Protein AF-A0A6P0S5N2-F1 (afdb_monomer_lite)

Sequence (62 aa):
QQEAVKLGFRAMQYNLVVSTNTGAVRLWQKLGFEIVGTLPEAFLHPSLGFVDAYVMYKKLEM

pLDDT: mean 97.18, std 5.54, range [59.16, 98.88]

Radius of gyration: 13.21 Å; chains: 1; bounding box: 27×20×36 Å

Structure (mmCIF, N/CA/C/O backbone):
data_AF-A0A6P0S5N2-F1
#
_entry.id   AF-A0A6P0S5N2-F1
#
loop_
_atom_site.group_PDB
_atom_site.id
_atom_site.type_symbol
_atom_site.label_atom_id
_atom_site.label_alt_id
_atom_site.label_comp_id
_atom_site.label_asym_id
_atom_site.label_entity_id
_atom_site.label_seq_id
_atom_site.pdbx_PDB_ins_code
_atom_site.Cartn_x
_atom_site.Cartn_y
_atom_site.Cartn_z
_atom_site.occupancy
_atom_site.B_iso_or_equiv
_atom_site.auth_seq_id
_atom_site.auth_comp_id
_atom_site.auth_asym_id
_atom_site.auth_atom_id
_atom_site.pdbx_PDB_model_num
ATOM 1 N N . GLN A 1 1 ? -0.093 4.511 14.221 1.00 91.31 1 GLN A N 1
ATOM 2 C CA . GLN A 1 1 ? -1.568 4.398 14.283 1.00 91.31 1 GLN A CA 1
ATOM 3 C C . GLN A 1 1 ? -2.173 4.921 15.585 1.00 91.31 1 GLN A C 1
ATOM 5 O O . GLN A 1 1 ? -3.187 5.587 15.497 1.00 91.31 1 GLN A O 1
ATOM 10 N N . GLN A 1 2 ? -1.578 4.679 16.764 1.00 95.56 2 GLN A N 1
ATOM 11 C CA . GLN A 1 2 ? -2.146 5.123 18.052 1.00 95.56 2 GLN A CA 1
ATOM 12 C C . GLN A 1 2 ? -2.449 6.629 18.102 1.00 95.56 2 GLN A C 1
ATOM 14 O O . GLN A 1 2 ? -3.524 7.014 18.539 1.00 95.56 2 GLN A O 1
ATOM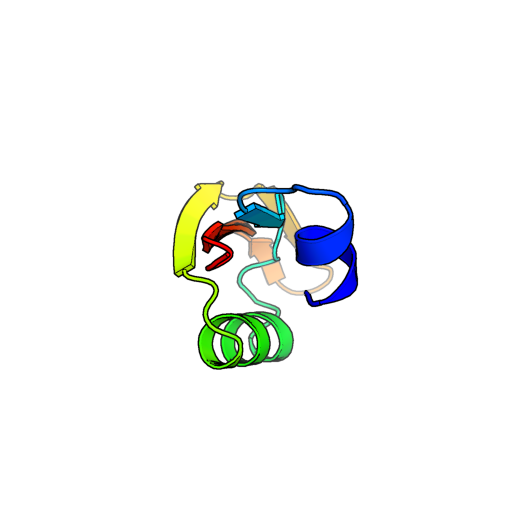 19 N N . GLU A 1 3 ? -1.544 7.472 17.601 1.00 97.38 3 GLU A N 1
ATOM 20 C CA . GLU A 1 3 ? -1.775 8.922 17.567 1.00 97.38 3 GLU A CA 1
ATOM 21 C C . GLU A 1 3 ? -2.934 9.316 16.643 1.00 97.38 3 GLU A C 1
ATOM 23 O O . GLU A 1 3 ? -3.767 10.136 17.003 1.00 97.38 3 GLU A O 1
ATOM 28 N N . ALA A 1 4 ? -3.052 8.663 15.484 1.00 97.00 4 ALA A N 1
ATOM 29 C CA . ALA A 1 4 ? -4.178 8.885 14.583 1.00 97.00 4 ALA A CA 1
ATOM 30 C C . ALA A 1 4 ? -5.517 8.519 15.255 1.00 97.00 4 ALA A C 1
ATOM 32 O O . ALA A 1 4 ? -6.486 9.261 15.134 1.00 97.00 4 ALA A O 1
ATOM 33 N N . VAL A 1 5 ? -5.556 7.428 16.030 1.00 96.81 5 VAL A N 1
ATOM 34 C CA . VAL A 1 5 ? -6.742 7.061 16.822 1.00 96.81 5 VAL A CA 1
ATOM 35 C C . VAL A 1 5 ? -7.046 8.126 17.882 1.00 96.81 5 VAL A C 1
ATOM 37 O O . VAL A 1 5 ? -8.182 8.583 17.965 1.00 96.81 5 VAL A O 1
ATOM 40 N N . LYS A 1 6 ? -6.039 8.589 18.640 1.00 97.31 6 LYS A N 1
ATOM 41 C CA . LYS A 1 6 ? -6.208 9.649 19.657 1.00 97.31 6 LYS A CA 1
ATOM 42 C C . LYS A 1 6 ? -6.748 10.957 19.076 1.00 97.31 6 LYS A C 1
ATOM 44 O O . LYS A 1 6 ? -7.539 11.629 19.726 1.00 97.31 6 LYS A O 1
ATOM 49 N N . LEU A 1 7 ? -6.342 11.300 17.855 1.00 97.56 7 LEU A N 1
ATOM 50 C CA . LEU A 1 7 ? -6.808 12.485 17.131 1.00 97.56 7 LEU A CA 1
ATOM 51 C C . LEU A 1 7 ? -8.181 12.291 16.454 1.00 97.56 7 LEU A C 1
ATOM 53 O O . LEU A 1 7 ? -8.662 13.196 15.779 1.00 97.56 7 LEU A O 1
ATOM 57 N N . GLY A 1 8 ? -8.825 11.131 16.616 1.00 97.12 8 GLY A N 1
ATOM 58 C CA . GLY A 1 8 ? -10.161 10.858 16.080 1.00 97.12 8 GLY A CA 1
ATOM 59 C C . GLY A 1 8 ? -10.196 10.478 14.596 1.00 97.12 8 GLY A C 1
ATOM 60 O O . GLY A 1 8 ? -11.275 10.458 13.997 1.00 97.12 8 GLY A O 1
ATOM 61 N N . PHE A 1 9 ? -9.053 10.153 13.980 1.00 97.75 9 PHE A N 1
ATOM 62 C CA . PHE A 1 9 ? -9.037 9.640 12.609 1.00 97.75 9 PHE A CA 1
ATOM 63 C C . PHE A 1 9 ? -9.676 8.251 12.544 1.00 97.75 9 PHE A C 1
ATOM 65 O O . PHE A 1 9 ? -9.399 7.373 13.357 1.00 97.75 9 PHE A O 1
ATOM 72 N N . ARG A 1 10 ? -10.501 8.032 11.515 1.00 97.25 10 ARG A N 1
ATOM 73 C CA . ARG A 1 10 ? -11.207 6.756 11.292 1.00 97.25 10 ARG A CA 1
ATOM 74 C C . ARG A 1 10 ? -10.426 5.761 10.432 1.00 97.25 10 ARG A C 1
ATOM 76 O O . ARG A 1 10 ? -10.765 4.581 10.382 1.00 97.25 10 ARG A O 1
ATOM 83 N N . ALA A 1 11 ? -9.408 6.237 9.722 1.00 98.06 11 ALA A N 1
ATOM 84 C CA . ALA A 1 11 ? -8.619 5.444 8.794 1.00 98.06 11 ALA A CA 1
ATOM 85 C C . ALA A 1 11 ? -7.278 6.117 8.479 1.00 98.06 11 ALA A C 1
ATOM 87 O O . ALA A 1 11 ? -7.080 7.299 8.766 1.00 98.06 11 ALA A O 1
ATOM 88 N N . MET A 1 12 ? -6.379 5.365 7.847 1.00 98.38 12 MET A N 1
ATOM 89 C CA . MET A 1 12 ? -5.163 5.872 7.211 1.00 98.38 12 MET A CA 1
ATOM 90 C C . MET A 1 12 ? -5.134 5.435 5.747 1.00 98.38 12 MET A C 1
ATOM 92 O O . MET A 1 12 ? -5.556 4.323 5.424 1.00 98.38 12 MET A O 1
ATOM 96 N N . GLN A 1 13 ? -4.592 6.290 4.881 1.00 98.69 13 GLN A N 1
ATOM 97 C CA . GLN A 1 13 ? -4.408 5.996 3.465 1.00 98.69 13 GLN A CA 1
ATOM 98 C C . GLN A 1 13 ? -2.998 6.372 3.017 1.00 98.69 13 GLN A C 1
ATOM 100 O O . GLN A 1 13 ? -2.500 7.456 3.323 1.00 98.69 13 GLN A O 1
ATOM 105 N N . TYR A 1 14 ? -2.380 5.483 2.251 1.00 98.50 14 TYR A N 1
ATOM 106 C CA . TYR A 1 14 ? -1.219 5.789 1.434 1.00 98.50 14 TYR A CA 1
ATOM 107 C C . TYR A 1 14 ? -1.680 5.932 -0.010 1.00 98.50 14 TYR A C 1
ATOM 109 O O . TYR A 1 14 ? -2.186 4.984 -0.602 1.00 98.50 14 TYR A O 1
ATOM 117 N N . ASN A 1 15 ? -1.518 7.132 -0.561 1.00 98.50 15 ASN A N 1
ATOM 118 C CA . ASN A 1 15 ? -1.993 7.461 -1.907 1.00 98.50 15 ASN A CA 1
ATOM 119 C C . ASN A 1 15 ? -1.122 6.851 -3.010 1.00 98.50 15 ASN A C 1
ATOM 121 O O . ASN A 1 15 ? -1.592 6.668 -4.126 1.00 98.50 15 ASN A O 1
ATOM 125 N N . LEU A 1 16 ? 0.154 6.594 -2.711 1.00 98.50 16 LEU A N 1
ATOM 126 C CA . LEU A 1 16 ? 1.126 6.131 -3.691 1.00 98.50 16 LEU A CA 1
ATOM 127 C C . LEU A 1 16 ? 2.160 5.235 -3.008 1.00 98.50 16 LEU A C 1
ATOM 129 O O . LEU A 1 16 ? 3.098 5.708 -2.367 1.00 98.50 16 LEU A O 1
ATOM 133 N N . VAL A 1 17 ? 1.980 3.927 -3.152 1.00 98.69 17 VAL A N 1
ATOM 134 C CA . VAL A 1 17 ? 2.972 2.912 -2.786 1.00 98.69 17 VAL A CA 1
ATOM 135 C C . VAL A 1 17 ? 3.458 2.256 -4.071 1.00 98.69 17 VAL A C 1
ATOM 137 O O . VAL A 1 17 ? 2.713 1.511 -4.695 1.00 98.69 17 VAL A O 1
ATOM 140 N N . VAL A 1 18 ? 4.692 2.544 -4.488 1.00 98.69 18 VAL A N 1
ATOM 141 C CA . VAL A 1 18 ? 5.264 1.995 -5.732 1.00 98.69 18 VAL A CA 1
ATOM 142 C C . VAL A 1 18 ? 5.206 0.465 -5.701 1.00 98.69 18 VAL A C 1
ATOM 144 O O . VAL A 1 18 ? 5.710 -0.153 -4.761 1.00 98.69 18 VAL A O 1
ATOM 147 N N . SER A 1 19 ? 4.608 -0.143 -6.728 1.00 98.69 19 SER A N 1
ATOM 148 C CA . SER A 1 19 ? 4.317 -1.586 -6.788 1.00 98.69 19 SER A CA 1
ATOM 149 C C . SER A 1 19 ? 5.563 -2.464 -6.651 1.00 98.69 19 SER A C 1
ATOM 151 O O . SER A 1 19 ? 5.516 -3.534 -6.043 1.00 98.69 19 SER A O 1
ATOM 153 N N . THR A 1 20 ? 6.702 -1.979 -7.149 1.00 98.69 20 THR A N 1
ATOM 154 C CA . THR A 1 20 ? 7.996 -2.669 -7.102 1.00 98.69 20 THR A CA 1
ATOM 155 C C . THR A 1 20 ? 8.730 -2.504 -5.771 1.00 98.69 20 THR A C 1
ATOM 157 O O . THR A 1 20 ? 9.680 -3.243 -5.502 1.00 98.69 20 THR A O 1
ATOM 160 N N . ASN A 1 21 ? 8.269 -1.625 -4.872 1.00 98.44 21 ASN A N 1
ATOM 161 C CA . ASN A 1 21 ? 8.769 -1.550 -3.499 1.00 98.44 21 ASN A CA 1
ATOM 162 C C . ASN A 1 21 ? 8.156 -2.672 -2.644 1.00 98.44 21 ASN A C 1
ATOM 164 O O . ASN A 1 21 ? 7.392 -2.448 -1.703 1.00 98.44 21 ASN A O 1
ATOM 168 N N . THR A 1 22 ? 8.502 -3.914 -2.984 1.00 98.19 22 THR A N 1
ATOM 169 C CA . THR A 1 22 ? 7.912 -5.112 -2.371 1.00 98.19 22 THR A CA 1
ATOM 170 C C . THR A 1 22 ? 8.153 -5.190 -0.860 1.00 98.19 22 THR A C 1
ATOM 172 O O . THR A 1 22 ? 7.358 -5.796 -0.144 1.00 98.19 22 THR A O 1
ATOM 175 N N . GLY A 1 23 ? 9.216 -4.552 -0.354 1.00 98.69 23 GLY A N 1
ATOM 176 C CA . GLY A 1 23 ? 9.478 -4.41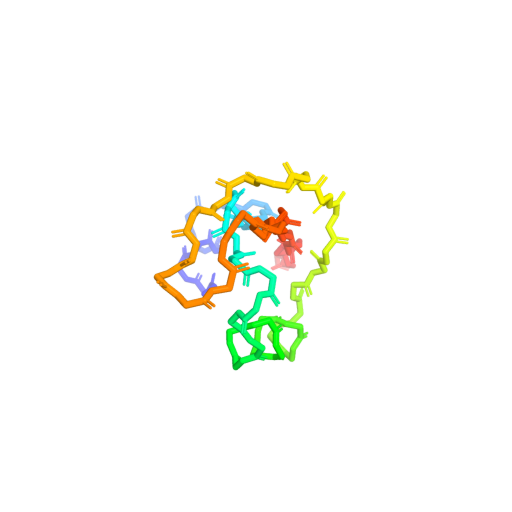9 1.079 1.00 98.69 23 GLY A CA 1
ATOM 177 C C . GLY A 1 23 ? 8.407 -3.591 1.787 1.00 98.69 23 GLY A C 1
ATOM 178 O O . GLY A 1 23 ? 7.825 -4.061 2.765 1.00 98.69 23 GLY A O 1
ATOM 179 N N . ALA A 1 24 ? 8.100 -2.402 1.260 1.00 98.44 24 ALA A N 1
ATOM 180 C CA . ALA A 1 24 ? 7.039 -1.551 1.790 1.00 98.44 24 ALA A CA 1
ATOM 181 C C . ALA A 1 24 ? 5.661 -2.210 1.650 1.00 98.44 24 ALA A C 1
ATOM 183 O O . ALA A 1 24 ? 4.916 -2.259 2.624 1.00 98.44 24 ALA A O 1
ATOM 184 N N . VAL A 1 25 ? 5.348 -2.791 0.484 1.00 98.69 25 VAL A N 1
ATOM 185 C CA . VAL A 1 25 ? 4.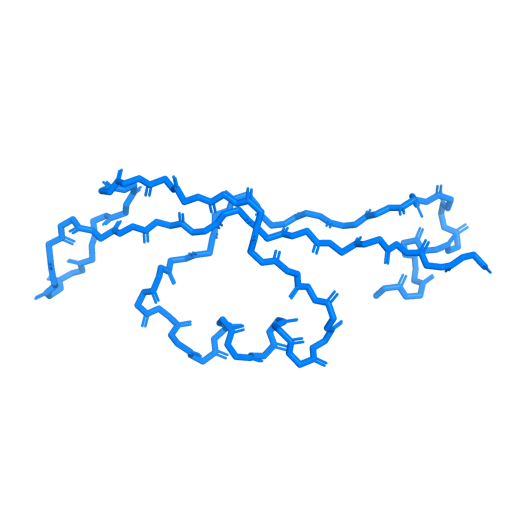056 -3.462 0.243 1.00 98.69 25 VAL A CA 1
ATOM 186 C C . VAL A 1 25 ? 3.808 -4.570 1.273 1.00 98.69 25 VAL A C 1
ATOM 188 O O . VAL A 1 25 ? 2.777 -4.559 1.947 1.00 98.69 25 VAL A O 1
ATOM 191 N N . ARG A 1 26 ? 4.778 -5.477 1.472 1.00 98.62 26 ARG A N 1
ATOM 192 C CA . ARG A 1 26 ? 4.664 -6.555 2.471 1.00 98.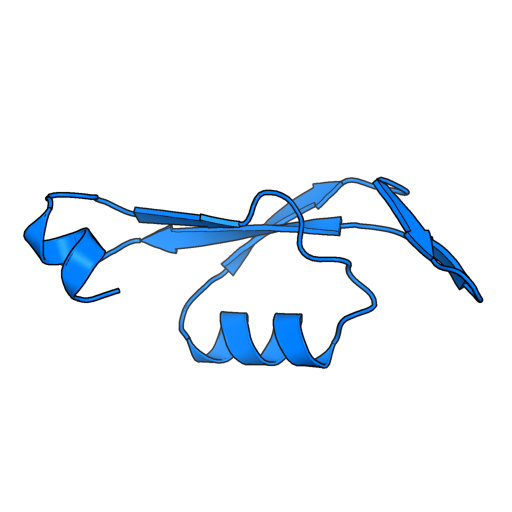62 26 ARG A CA 1
ATOM 193 C C . ARG A 1 26 ? 4.551 -6.018 3.895 1.00 98.62 26 ARG A C 1
ATOM 195 O O . ARG A 1 26 ? 3.777 -6.551 4.689 1.00 98.62 26 ARG A O 1
ATOM 202 N N . LEU A 1 27 ? 5.323 -4.984 4.234 1.00 98.62 27 LEU A N 1
ATOM 203 C C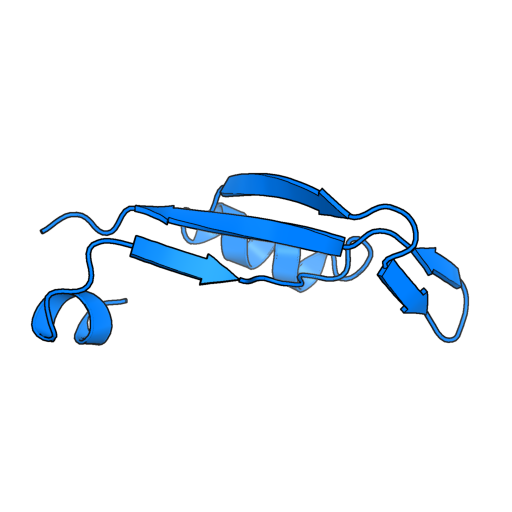A . LEU A 1 27 ? 5.268 -4.361 5.555 1.00 98.62 27 LEU A CA 1
ATOM 204 C C . LEU A 1 27 ? 3.876 -3.784 5.831 1.00 98.62 27 LEU A C 1
ATOM 206 O O . LEU A 1 27 ? 3.304 -4.058 6.883 1.00 98.62 27 LEU A O 1
ATOM 210 N N . TRP A 1 28 ? 3.312 -3.027 4.892 1.00 98.50 28 TRP A N 1
ATOM 211 C CA . TRP A 1 28 ? 2.004 -2.398 5.066 1.00 98.50 28 TRP A CA 1
ATOM 212 C C . TRP A 1 28 ? 0.876 -3.418 5.147 1.00 98.50 28 TRP A C 1
ATOM 214 O O . TRP A 1 28 ? 0.044 -3.308 6.047 1.00 98.50 28 TRP A O 1
ATOM 224 N N . GLN A 1 29 ? 0.906 -4.462 4.317 1.00 98.44 29 GLN A N 1
ATOM 225 C CA . GLN A 1 29 ? -0.026 -5.588 4.433 1.00 98.44 29 GLN A CA 1
ATOM 226 C C . GLN A 1 29 ? 0.053 -6.253 5.811 1.00 98.44 29 GLN A C 1
ATOM 228 O O . GLN A 1 29 ? -0.970 -6.445 6.466 1.00 98.44 29 GLN A O 1
ATOM 233 N N . LYS A 1 30 ? 1.265 -6.512 6.321 1.00 98.25 30 LYS A N 1
ATOM 234 C CA . LYS A 1 30 ? 1.463 -7.058 7.675 1.00 98.25 30 LYS A CA 1
ATOM 235 C C . LYS A 1 30 ? 0.946 -6.123 8.773 1.00 98.25 30 LYS A C 1
ATOM 237 O O . LYS A 1 30 ? 0.489 -6.590 9.811 1.00 98.25 30 LYS A O 1
ATOM 242 N N . LEU A 1 31 ? 1.015 -4.812 8.558 1.00 97.44 31 LEU A N 1
ATOM 243 C CA . LEU A 1 31 ? 0.461 -3.808 9.466 1.00 97.44 31 LEU A CA 1
ATOM 244 C C . LEU A 1 31 ? -1.048 -3.588 9.277 1.00 97.44 31 LEU A C 1
ATOM 246 O O . LEU A 1 31 ? -1.599 -2.700 9.927 1.00 97.44 31 LEU A O 1
ATOM 250 N N . GLY A 1 32 ? -1.729 -4.383 8.450 1.00 97.62 32 GLY A N 1
ATOM 251 C CA . GLY A 1 32 ? -3.181 -4.349 8.270 1.00 97.62 32 GLY A CA 1
ATOM 252 C C . GLY A 1 32 ? -3.675 -3.290 7.285 1.00 97.62 32 GLY A C 1
ATOM 253 O O . GLY A 1 32 ? -4.808 -2.840 7.417 1.00 97.62 32 GLY A O 1
ATOM 254 N N . PHE A 1 33 ? -2.829 -2.843 6.355 1.00 98.56 33 PHE A N 1
ATOM 255 C CA . PHE A 1 33 ? -3.279 -2.092 5.184 1.00 98.56 33 PHE A CA 1
ATOM 256 C C . PHE A 1 33 ? -3.646 -3.042 4.046 1.00 98.56 33 PHE A C 1
ATOM 258 O O . PHE A 1 33 ? -2.945 -4.014 3.777 1.00 98.56 33 PHE A O 1
ATOM 265 N N . GLU A 1 34 ? -4.690 -2.696 3.313 1.00 98.56 34 GLU A N 1
ATOM 266 C CA . GLU A 1 34 ? -5.146 -3.401 2.121 1.00 98.56 34 GLU A CA 1
ATOM 267 C C . GLU A 1 34 ? -4.866 -2.554 0.882 1.00 98.56 34 GLU A C 1
ATOM 269 O O . GLU A 1 34 ? -4.913 -1.325 0.942 1.00 98.56 34 GLU A O 1
ATOM 274 N N . ILE A 1 35 ? -4.570 -3.197 -0.248 1.00 98.75 35 ILE A N 1
ATOM 275 C CA . ILE A 1 35 ? -4.525 -2.512 -1.544 1.00 98.75 35 ILE A CA 1
ATOM 276 C C . ILE A 1 35 ? -5.974 -2.313 -1.987 1.00 98.75 35 ILE A C 1
ATOM 278 O O . ILE A 1 35 ? -6.682 -3.288 -2.218 1.00 98.75 35 ILE A O 1
ATOM 282 N N . VAL A 1 36 ? -6.405 -1.059 -2.097 1.00 98.75 36 VAL A N 1
ATOM 283 C CA . VAL A 1 36 ? -7.779 -0.694 -2.496 1.00 98.75 36 VAL A CA 1
ATOM 284 C C . VAL A 1 36 ? -7.852 -0.116 -3.906 1.00 98.75 36 VAL A C 1
ATOM 286 O O . VAL A 1 36 ? -8.939 0.101 -4.433 1.00 98.75 36 VAL A O 1
ATOM 289 N N . GLY A 1 37 ? -6.702 0.121 -4.535 1.00 98.69 37 GLY A N 1
ATOM 290 C CA . GLY A 1 37 ? -6.624 0.553 -5.920 1.00 98.69 37 GLY A CA 1
ATOM 291 C C . GLY A 1 37 ? -5.216 0.428 -6.483 1.00 98.69 37 GLY A C 1
ATOM 292 O O . GLY A 1 37 ? -4.232 0.455 -5.740 1.00 98.69 37 GLY A O 1
ATOM 293 N N . THR A 1 38 ? -5.146 0.337 -7.806 1.00 98.81 38 THR A N 1
ATOM 294 C CA . THR A 1 38 ? -3.902 0.325 -8.578 1.00 98.81 38 THR A CA 1
ATOM 295 C C . THR A 1 38 ? -3.954 1.460 -9.587 1.00 98.81 38 THR A C 1
ATOM 297 O O . THR A 1 38 ? -4.916 1.583 -10.343 1.00 98.81 38 THR A O 1
ATOM 300 N N . LEU A 1 39 ? -2.926 2.297 -9.578 1.00 98.69 39 LEU A N 1
ATOM 301 C CA . LEU A 1 39 ? -2.694 3.351 -10.550 1.00 98.69 39 LEU A CA 1
ATOM 302 C C . LEU A 1 39 ? -1.681 2.816 -11.569 1.00 98.69 39 LEU A C 1
ATOM 304 O O . LEU A 1 39 ? -0.511 2.657 -11.198 1.00 98.69 39 LEU A O 1
ATOM 308 N N . PRO A 1 40 ? -2.107 2.493 -12.804 1.00 98.69 40 PRO A N 1
ATOM 309 C CA . PRO A 1 40 ? -1.205 1.944 -13.805 1.00 98.69 40 PRO A CA 1
ATOM 310 C C . PRO A 1 40 ? -0.156 2.982 -14.210 1.00 98.69 40 PRO A C 1
ATOM 312 O O . PRO A 1 40 ? -0.480 4.163 -14.335 1.00 98.69 40 PRO A O 1
ATOM 315 N N . GLU A 1 41 ? 1.093 2.543 -14.391 1.00 98.44 41 GLU A N 1
ATOM 316 C CA . GLU A 1 41 ? 2.202 3.372 -14.914 1.00 98.44 41 GLU A CA 1
ATOM 317 C C . GLU A 1 41 ? 2.467 4.683 -14.132 1.00 98.44 41 GLU A C 1
ATOM 319 O O . GLU A 1 41 ? 3.052 5.638 -14.643 1.00 98.44 41 GLU A O 1
ATOM 324 N N . ALA A 1 42 ? 2.063 4.745 -12.861 1.00 98.31 42 ALA A N 1
ATOM 325 C CA . ALA A 1 42 ? 2.057 5.973 -12.064 1.00 98.31 42 ALA A CA 1
ATOM 326 C C . ALA A 1 42 ? 3.437 6.432 -11.559 1.00 98.31 42 ALA A C 1
ATOM 328 O O . ALA A 1 42 ? 3.559 7.533 -11.015 1.00 98.31 42 ALA A O 1
ATOM 329 N N . PHE A 1 43 ? 4.476 5.603 -11.686 1.00 98.50 43 PHE A N 1
ATOM 330 C CA . PHE A 1 43 ? 5.815 5.917 -11.195 1.00 98.50 43 PHE A CA 1
ATOM 331 C C . PHE A 1 43 ? 6.902 5.520 -12.197 1.00 98.50 43 PHE A C 1
ATOM 333 O O . PHE A 1 43 ? 6.961 4.374 -12.631 1.00 98.50 43 PHE A O 1
ATOM 340 N N . LEU A 1 44 ? 7.812 6.446 -12.520 1.00 98.50 44 LEU A N 1
ATOM 341 C CA . LEU A 1 44 ? 8.974 6.169 -13.368 1.00 98.50 44 LEU A CA 1
ATOM 342 C C . LEU A 1 44 ? 10.125 5.604 -12.521 1.00 98.50 44 LEU A C 1
ATOM 344 O O . LEU A 1 44 ? 10.871 6.343 -11.877 1.00 98.50 44 LEU A O 1
ATOM 348 N N . HIS A 1 45 ? 10.270 4.280 -12.516 1.00 98.25 45 HIS A N 1
ATOM 349 C CA . HIS A 1 45 ? 11.344 3.589 -11.814 1.00 98.25 45 HIS A CA 1
ATOM 350 C C . HIS A 1 45 ? 12.677 3.708 -12.578 1.00 98.25 45 HIS A C 1
ATOM 352 O O . HIS A 1 45 ? 12.709 3.404 -13.773 1.00 98.25 45 HIS A O 1
ATOM 358 N N . PRO A 1 46 ? 13.806 4.032 -11.910 1.00 97.31 46 PRO A N 1
ATOM 359 C CA . PRO A 1 46 ? 15.088 4.293 -12.578 1.00 97.31 46 PRO A CA 1
ATOM 360 C C . PRO A 1 46 ? 15.599 3.175 -13.497 1.00 97.31 46 PRO A C 1
ATOM 362 O O . PRO A 1 46 ? 16.283 3.452 -14.474 1.00 97.31 46 PRO A O 1
ATOM 365 N N . SER A 1 47 ? 15.280 1.915 -13.185 1.00 98.12 47 SER A N 1
ATOM 366 C CA . SER A 1 47 ? 15.713 0.741 -13.960 1.00 98.12 47 SER A CA 1
ATOM 367 C C . SER A 1 47 ? 14.583 -0.089 -14.573 1.00 98.12 47 SER A C 1
ATOM 369 O O . SER A 1 47 ? 14.867 -0.988 -15.357 1.00 98.12 47 SER A O 1
ATOM 371 N N . LEU A 1 48 ? 13.322 0.167 -14.207 1.00 98.25 48 LEU A N 1
ATOM 372 C CA . LEU A 1 48 ? 12.184 -0.679 -14.610 1.00 98.25 48 LEU A CA 1
ATOM 373 C C . LEU A 1 48 ? 11.193 0.059 -15.520 1.00 98.25 48 LEU A C 1
ATOM 375 O O . LEU A 1 48 ? 10.216 -0.540 -15.952 1.00 98.25 48 LEU A O 1
ATOM 379 N N . GLY A 1 49 ? 11.445 1.335 -15.831 1.00 98.50 49 GLY A N 1
ATOM 380 C CA . GLY A 1 49 ? 10.514 2.155 -16.603 1.00 98.50 49 GLY A CA 1
ATOM 381 C C . GLY A 1 49 ? 9.278 2.525 -15.786 1.00 98.50 49 GLY A C 1
ATOM 382 O O . GLY A 1 49 ? 9.348 2.635 -14.561 1.00 98.50 49 GLY A O 1
ATOM 383 N N . PHE A 1 50 ? 8.153 2.758 -16.459 1.00 98.69 50 PHE A N 1
ATOM 384 C CA . PHE A 1 50 ? 6.894 3.043 -15.778 1.00 98.69 50 PHE A CA 1
ATOM 385 C C . PHE A 1 50 ? 6.363 1.795 -15.077 1.00 98.69 50 PHE A C 1
ATOM 387 O O . PHE A 1 50 ? 6.246 0.729 -15.675 1.00 98.69 50 PHE A O 1
ATOM 394 N N . VAL A 1 51 ? 6.053 1.940 -13.794 1.00 98.81 51 VAL A N 1
ATOM 395 C CA . VAL A 1 51 ? 5.499 0.886 -12.948 1.00 98.81 51 VAL A CA 1
ATOM 396 C C . VAL A 1 51 ? 4.271 1.401 -12.217 1.00 98.81 51 VAL A C 1
ATOM 398 O O . VAL A 1 51 ? 4.109 2.604 -11.997 1.00 98.81 51 VAL A O 1
ATOM 401 N N . ASP A 1 52 ? 3.423 0.472 -11.797 1.00 98.88 52 ASP A N 1
ATOM 402 C CA . ASP A 1 52 ? 2.194 0.799 -11.089 1.00 98.88 52 ASP A CA 1
ATOM 403 C C . ASP A 1 52 ? 2.477 1.356 -9.690 1.00 98.88 52 ASP A C 1
ATOM 405 O O . ASP A 1 52 ? 3.526 1.098 -9.083 1.00 98.88 52 ASP A O 1
ATOM 409 N N . ALA A 1 53 ? 1.493 2.047 -9.127 1.00 98.81 53 ALA A N 1
ATOM 410 C CA . ALA A 1 53 ? 1.450 2.371 -7.709 1.00 98.81 53 ALA A CA 1
ATOM 411 C C . ALA A 1 53 ? 0.133 1.908 -7.086 1.00 98.81 53 ALA A C 1
ATOM 413 O O . ALA A 1 53 ? -0.919 1.944 -7.714 1.00 98.81 53 ALA A O 1
ATOM 414 N N . TYR A 1 54 ? 0.179 1.500 -5.826 1.00 98.88 54 TYR A N 1
ATOM 415 C CA . TYR A 1 54 ? -0.998 1.113 -5.066 1.00 98.88 54 TYR A CA 1
ATOM 416 C C . TYR A 1 54 ? -1.503 2.271 -4.212 1.00 98.88 54 TYR A C 1
ATOM 418 O O . TYR A 1 54 ? -0.718 2.953 -3.546 1.00 98.88 54 TYR A O 1
ATOM 426 N N . VAL A 1 55 ? -2.825 2.427 -4.170 1.00 98.81 55 VAL A N 1
ATOM 427 C CA . VAL A 1 55 ? -3.508 3.103 -3.067 1.00 98.81 55 VAL A CA 1
ATOM 428 C C . VAL A 1 55 ? -3.742 2.053 -1.991 1.00 98.81 55 VAL A C 1
ATOM 430 O O . VAL A 1 55 ? -4.376 1.026 -2.247 1.00 98.81 55 VAL A O 1
ATOM 433 N N . MET A 1 56 ? -3.220 2.291 -0.792 1.00 98.81 56 MET A N 1
ATOM 434 C CA . MET A 1 56 ? -3.384 1.380 0.338 1.00 98.81 56 MET A CA 1
ATOM 435 C C . MET A 1 56 ? -4.187 2.035 1.453 1.00 98.81 56 MET A C 1
ATOM 437 O O . MET A 1 56 ? -3.955 3.195 1.787 1.00 98.81 56 MET A O 1
ATOM 441 N N . TYR A 1 57 ? -5.100 1.288 2.062 1.00 98.69 57 TYR A N 1
ATOM 442 C CA . TYR A 1 57 ? -6.038 1.782 3.065 1.00 98.69 57 TYR A CA 1
ATOM 443 C C . TYR A 1 57 ? -6.037 0.890 4.301 1.00 98.69 57 TYR A C 1
ATOM 445 O O . TYR A 1 57 ? -5.935 -0.329 4.203 1.00 98.69 57 TYR A O 1
ATOM 453 N N . LYS A 1 58 ? -6.188 1.502 5.474 1.00 98.19 58 LYS A N 1
ATOM 454 C CA . LYS A 1 58 ? -6.416 0.802 6.734 1.00 98.19 58 LYS A CA 1
ATOM 455 C C . LYS A 1 58 ? -7.509 1.501 7.527 1.00 98.19 58 LYS A C 1
ATOM 457 O O . LYS A 1 58 ? -7.353 2.667 7.890 1.00 98.19 58 LYS A O 1
ATOM 462 N N . LYS A 1 59 ? -8.564 0.767 7.881 1.00 97.94 59 LYS A N 1
ATOM 463 C CA . LYS A 1 59 ? -9.526 1.213 8.895 1.00 97.94 59 LYS A CA 1
ATOM 464 C C . LYS A 1 59 ? -8.845 1.216 10.267 1.00 97.94 59 LYS A C 1
ATOM 466 O O . LYS A 1 59 ? -8.144 0.267 10.616 1.00 97.94 59 LYS A O 1
ATOM 471 N N . LEU A 1 60 ? -9.031 2.285 11.034 1.00 96.19 60 LEU A N 1
ATOM 472 C CA . LEU A 1 60 ? -8.591 2.344 12.423 1.00 96.19 60 LEU A CA 1
ATOM 473 C C . LEU A 1 60 ? -9.758 1.909 13.309 1.00 96.19 60 LEU A C 1
ATOM 475 O O . LEU A 1 60 ? -10.846 2.479 13.228 1.00 96.19 60 LEU A O 1
ATOM 479 N N . GLU A 1 61 ? -9.544 0.868 14.105 1.00 79.00 61 GLU A N 1
ATOM 480 C CA . GLU A 1 61 ? -10.471 0.502 15.174 1.00 79.00 61 GLU A CA 1
ATOM 481 C C . GLU A 1 61 ? -10.337 1.531 16.302 1.00 79.00 61 GLU A C 1
ATOM 483 O O . GLU A 1 61 ? -9.222 1.958 16.622 1.00 79.00 61 GLU A O 1
ATOM 488 N N . MET A 1 62 ? -11.485 1.978 16.818 1.00 59.16 62 MET A N 1
ATOM 489 C CA . MET A 1 62 ? -11.586 2.909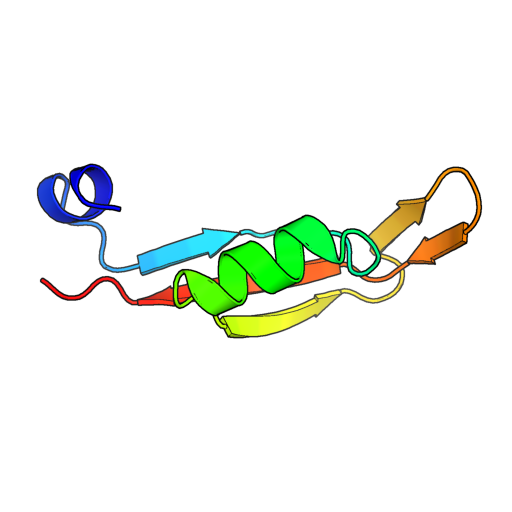 17.943 1.00 59.16 62 MET A CA 1
ATOM 490 C C . MET A 1 62 ? -11.508 2.158 19.265 1.00 59.16 62 MET A C 1
ATOM 492 O O . MET A 1 62 ? -12.139 1.082 19.346 1.00 59.16 62 MET A O 1
#

Foldseek 3Di:
DVVCVVVVHFKDKDQWAFPVPVVVVVVVVVVAKDFPDKAFQPDQDPPPGRGITTIIMHGDDD

Secondary structure (DSSP, 8-state):
-HHHHHTT--EEEEEEEETT-HHHHHHHHHTT-EEEEEEEEEEEETTTEEEEEEEEEEEPP-